Protein AF-A0A352NVQ3-F1 (afdb_monomer_lite)

pLDDT: mean 90.04, std 13.64, range [35.5, 98.25]

Structure (mmCIF, N/CA/C/O backbone):
data_AF-A0A352NVQ3-F1
#
_entry.id   AF-A0A352NVQ3-F1
#
loop_
_atom_site.group_PDB
_atom_site.id
_atom_site.type_symbol
_atom_site.label_atom_id
_atom_site.label_alt_id
_atom_site.label_comp_id
_atom_site.label_asym_id
_atom_site.label_entity_id
_atom_site.label_seq_id
_atom_site.pdbx_PDB_ins_code
_atom_site.Cartn_x
_atom_site.Cartn_y
_atom_site.Cartn_z
_atom_site.occupancy
_atom_site.B_iso_or_equiv
_atom_site.auth_seq_id
_atom_site.auth_comp_id
_atom_site.auth_asym_id
_atom_site.auth_atom_id
_atom_site.pdbx_PDB_model_num
ATOM 1 N N . MET A 1 1 ? -27.751 13.919 9.646 1.00 35.50 1 MET A N 1
ATOM 2 C CA . MET A 1 1 ? -27.331 13.132 8.463 1.00 35.50 1 MET A CA 1
ATOM 3 C C . MET A 1 1 ? -25.849 12.804 8.591 1.00 35.50 1 MET A C 1
ATOM 5 O O . MET A 1 1 ? -25.028 13.702 8.491 1.00 35.50 1 MET A O 1
ATOM 9 N N . ASN A 1 2 ? -25.503 11.547 8.889 1.00 37.06 2 ASN A N 1
ATOM 10 C CA . ASN A 1 2 ? -24.115 11.106 9.060 1.00 37.06 2 ASN A CA 1
ATOM 11 C C . ASN A 1 2 ? -23.581 10.545 7.736 1.00 37.06 2 ASN A C 1
ATOM 13 O O . ASN A 1 2 ? -23.735 9.357 7.465 1.00 37.06 2 ASN A O 1
ATOM 17 N N . TYR A 1 3 ? -22.931 11.378 6.922 1.00 41.31 3 TYR A N 1
ATOM 18 C CA . TYR A 1 3 ? -22.203 10.930 5.730 1.00 41.31 3 TYR A CA 1
ATOM 19 C C . TYR A 1 3 ? -20.880 10.254 6.125 1.00 41.31 3 TYR A C 1
ATOM 21 O O . TYR A 1 3 ? -19.788 10.739 5.843 1.00 41.31 3 TYR A O 1
ATOM 29 N N . ARG A 1 4 ? -20.957 9.091 6.780 1.00 47.78 4 ARG A N 1
ATOM 30 C CA . ARG A 1 4 ? -19.849 8.132 6.758 1.00 47.78 4 ARG A CA 1
ATOM 31 C C . ARG A 1 4 ? -19.960 7.370 5.450 1.00 47.78 4 ARG A C 1
ATOM 33 O O . ARG A 1 4 ? -20.517 6.278 5.413 1.00 47.78 4 ARG A O 1
ATOM 40 N N . ASN A 1 5 ? -19.435 7.960 4.379 1.00 48.41 5 ASN A N 1
ATOM 41 C CA . ASN A 1 5 ? -19.139 7.215 3.166 1.00 48.41 5 ASN A CA 1
ATOM 42 C C . ASN A 1 5 ? -18.076 6.183 3.561 1.00 48.41 5 ASN A C 1
ATOM 44 O O . ASN A 1 5 ? -16.886 6.483 3.663 1.00 48.41 5 ASN A O 1
ATOM 48 N N . LYS A 1 6 ? -18.535 4.999 3.968 1.00 53.22 6 LYS A N 1
ATOM 49 C CA . LYS A 1 6 ? -17.699 3.894 4.412 1.00 53.22 6 LYS A CA 1
ATOM 50 C C . LYS A 1 6 ? -16.935 3.464 3.168 1.00 53.22 6 LYS A C 1
ATOM 52 O O . LYS A 1 6 ? -17.462 2.672 2.392 1.00 53.22 6 LYS A O 1
ATOM 57 N N . LEU A 1 7 ? -15.737 4.025 2.963 1.00 59.56 7 LEU A N 1
ATOM 58 C CA . LEU A 1 7 ? -14.720 3.515 2.041 1.00 59.56 7 LEU A CA 1
ATOM 59 C C . LEU A 1 7 ? -14.436 2.078 2.480 1.00 59.56 7 LEU A C 1
ATOM 61 O O . LEU A 1 7 ? -13.569 1.804 3.309 1.00 59.56 7 LEU A O 1
ATOM 65 N N . SER A 1 8 ? -15.308 1.175 2.050 1.00 77.38 8 SER A N 1
ATOM 66 C CA . SER A 1 8 ? -15.310 -0.206 2.479 1.00 77.38 8 SER A CA 1
ATOM 67 C C . SER A 1 8 ? -14.232 -0.873 1.664 1.00 77.38 8 SER A C 1
ATOM 69 O O . SER A 1 8 ? -14.319 -0.942 0.441 1.00 77.38 8 SER A O 1
ATOM 71 N N . TYR A 1 9 ? -13.189 -1.309 2.354 1.00 89.50 9 TYR A N 1
ATOM 72 C CA . TYR A 1 9 ? -12.107 -2.041 1.733 1.00 89.50 9 TYR A CA 1
ATOM 73 C C . TYR A 1 9 ? -12.663 -3.290 1.027 1.00 89.50 9 TYR A C 1
ATOM 75 O O . TYR A 1 9 ? -13.220 -4.182 1.673 1.00 89.50 9 TYR A O 1
ATOM 83 N N . SER A 1 10 ? -12.529 -3.345 -0.296 1.00 94.25 10 SER A N 1
ATOM 84 C CA . SER A 1 10 ? -12.948 -4.466 -1.130 1.00 94.25 10 SER A CA 1
ATOM 85 C C . SER A 1 10 ? -11.802 -5.461 -1.264 1.00 94.25 10 SER A C 1
ATOM 87 O O . SER A 1 10 ? -10.885 -5.294 -2.072 1.00 94.25 10 SER A O 1
ATOM 89 N N . ARG A 1 11 ? -11.882 -6.544 -0.484 1.00 92.62 11 ARG A N 1
ATOM 90 C CA . ARG A 1 11 ? -10.958 -7.686 -0.596 1.00 92.62 11 ARG A CA 1
ATOM 91 C C . ARG A 1 11 ? -10.984 -8.293 -2.000 1.00 92.62 11 ARG A C 1
ATOM 93 O O . ARG A 1 11 ? -9.952 -8.726 -2.494 1.00 92.62 11 ARG A O 1
ATOM 100 N N . ILE A 1 12 ? -12.149 -8.271 -2.651 1.00 96.19 12 ILE A N 1
ATOM 101 C CA . ILE A 1 12 ? -12.332 -8.765 -4.019 1.00 96.19 12 ILE A CA 1
ATOM 102 C C . ILE A 1 12 ? -11.507 -7.928 -5.001 1.00 96.19 12 ILE A C 1
ATOM 104 O O . ILE A 1 12 ? -10.780 -8.495 -5.808 1.00 96.19 12 ILE A O 1
ATOM 108 N N . ASN A 1 13 ? -11.543 -6.596 -4.896 1.00 97.19 13 ASN A N 1
ATOM 109 C CA . ASN A 1 13 ? -10.759 -5.732 -5.784 1.00 97.19 13 ASN A CA 1
ATOM 110 C C . ASN A 1 13 ? -9.253 -5.911 -5.567 1.00 97.19 13 ASN A C 1
ATOM 112 O O . ASN A 1 13 ? -8.503 -5.921 -6.538 1.00 97.19 13 ASN A O 1
ATOM 116 N N . ALA A 1 14 ? -8.814 -6.109 -4.320 1.00 97.00 14 ALA A N 1
ATOM 117 C CA . ALA A 1 14 ? -7.416 -6.410 -4.023 1.00 97.00 14 ALA A CA 1
ATOM 118 C C . ALA A 1 14 ? -6.965 -7.738 -4.661 1.00 97.00 14 ALA A C 1
ATOM 120 O O . ALA A 1 14 ? -5.904 -7.795 -5.278 1.00 97.00 14 ALA A O 1
ATOM 121 N N . VAL A 1 15 ? -7.788 -8.788 -4.568 1.00 97.62 15 VAL A N 1
ATOM 122 C CA . VAL A 1 15 ? -7.516 -10.089 -5.205 1.00 97.62 15 VAL A CA 1
ATOM 123 C C . VAL A 1 15 ? -7.539 -9.982 -6.728 1.00 97.62 15 VAL A C 1
ATOM 125 O O . VAL A 1 15 ? -6.675 -10.548 -7.389 1.00 97.62 15 VAL A O 1
ATOM 128 N N . ASN A 1 16 ? -8.497 -9.252 -7.298 1.00 98.12 16 ASN A N 1
ATOM 129 C CA . ASN A 1 16 ? -8.572 -9.047 -8.743 1.00 98.12 16 ASN A CA 1
ATOM 130 C C . ASN A 1 16 ? -7.342 -8.297 -9.255 1.00 98.12 16 ASN A C 1
ATOM 132 O O . ASN A 1 16 ? -6.753 -8.719 -10.241 1.00 98.12 16 ASN A O 1
ATOM 136 N N . TYR A 1 17 ? -6.900 -7.258 -8.543 1.00 98.19 17 TYR A N 1
ATOM 137 C CA . TYR A 1 17 ? -5.651 -6.571 -8.859 1.00 98.19 17 TYR A CA 1
ATOM 138 C C . TYR A 1 17 ? -4.462 -7.535 -8.840 1.00 98.19 17 TYR A C 1
ATOM 140 O O . TYR A 1 17 ? -3.670 -7.553 -9.780 1.00 98.19 17 TYR A O 1
ATOM 148 N N . ALA A 1 18 ? -4.371 -8.373 -7.801 1.00 97.88 18 ALA A N 1
ATOM 149 C CA . ALA A 1 18 ? -3.310 -9.362 -7.696 1.00 97.88 18 ALA A CA 1
ATOM 150 C C . ALA A 1 18 ? -3.327 -10.340 -8.881 1.00 97.88 18 ALA A C 1
ATOM 152 O O . ALA A 1 18 ? -2.293 -10.571 -9.495 1.00 97.88 18 ALA A O 1
ATOM 153 N N . ARG A 1 19 ? -4.499 -10.868 -9.256 1.00 97.75 19 ARG A N 1
ATOM 154 C CA . ARG A 1 19 ? -4.647 -11.765 -10.416 1.00 97.75 19 ARG A CA 1
ATOM 155 C C . ARG A 1 19 ? -4.225 -11.105 -11.725 1.00 97.75 19 ARG A C 1
ATOM 157 O O . ARG A 1 19 ? -3.580 -11.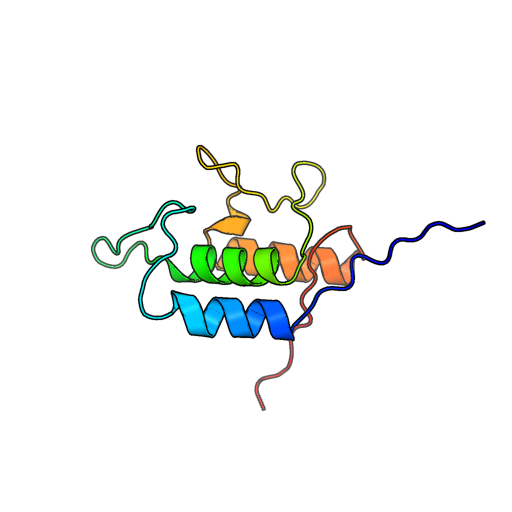758 -12.535 1.00 97.75 19 ARG A O 1
ATOM 164 N N . THR A 1 20 ? -4.570 -9.835 -11.918 1.00 97.75 20 THR A N 1
ATOM 165 C CA . THR A 1 20 ? -4.230 -9.095 -13.138 1.00 97.75 20 THR A CA 1
ATOM 166 C C . THR A 1 20 ? -2.730 -8.833 -13.254 1.00 97.75 20 THR A C 1
ATOM 168 O O . THR A 1 20 ? -2.164 -9.013 -14.327 1.00 97.75 20 THR A O 1
ATOM 171 N N . TYR A 1 21 ? -2.077 -8.414 -12.166 1.00 97.12 21 TYR A N 1
ATOM 172 C CA . TYR A 1 21 ? -0.713 -7.874 -12.222 1.00 97.12 21 TYR A CA 1
ATOM 173 C C . TYR A 1 21 ? 0.366 -8.790 -11.620 1.00 97.12 21 TYR A C 1
ATOM 175 O O . TYR A 1 21 ? 1.537 -8.420 -11.619 1.00 97.12 21 TYR A O 1
ATOM 183 N N . ALA A 1 22 ? 0.022 -9.993 -11.144 1.00 92.75 22 ALA A N 1
ATOM 184 C CA . ALA A 1 22 ? 1.005 -10.937 -10.595 1.00 92.75 22 ALA A CA 1
ATOM 185 C C . ALA A 1 22 ? 2.077 -11.359 -11.615 1.00 92.75 22 ALA A C 1
ATOM 187 O O . ALA A 1 22 ? 3.229 -11.553 -11.237 1.00 92.75 22 ALA A O 1
ATOM 188 N N . GLY A 1 23 ? 1.703 -11.509 -12.891 1.00 91.38 23 GLY A N 1
ATOM 189 C CA . GLY A 1 23 ? 2.624 -11.904 -13.966 1.00 91.38 23 GLY A CA 1
ATOM 190 C C . GLY A 1 23 ? 3.165 -10.742 -14.802 1.00 91.38 23 GLY A C 1
ATOM 191 O O . GLY A 1 23 ? 4.058 -10.931 -15.622 1.00 91.38 23 GLY A O 1
ATOM 192 N N . SER A 1 24 ? 2.613 -9.541 -14.650 1.00 93.19 24 SER A N 1
ATOM 193 C CA . SER A 1 24 ? 2.984 -8.367 -15.443 1.00 93.19 24 SER A CA 1
ATOM 194 C C . SER A 1 24 ? 2.831 -7.122 -14.575 1.00 93.19 24 SER A C 1
ATOM 196 O O . SER A 1 24 ? 1.698 -6.768 -14.256 1.00 93.19 24 SER A O 1
ATOM 198 N N . PRO A 1 25 ? 3.929 -6.467 -14.157 1.00 92.38 25 PRO A N 1
ATOM 199 C CA . PRO A 1 25 ? 3.863 -5.316 -13.263 1.00 92.38 25 PRO A CA 1
ATOM 200 C C . PRO A 1 25 ? 3.023 -4.168 -13.834 1.00 92.38 25 PRO A C 1
ATOM 202 O O . PRO A 1 25 ? 3.097 -3.855 -15.023 1.00 92.38 25 PRO A O 1
ATOM 205 N N . ASN A 1 26 ? 2.246 -3.502 -12.977 1.00 95.94 26 ASN A N 1
ATOM 206 C CA . ASN A 1 26 ? 1.484 -2.324 -13.381 1.00 95.94 26 ASN A CA 1
ATOM 207 C C . ASN A 1 26 ? 2.423 -1.134 -13.636 1.00 95.94 26 ASN A C 1
ATOM 209 O O . ASN A 1 26 ? 3.068 -0.640 -12.712 1.00 95.94 26 ASN A O 1
ATOM 213 N N . THR A 1 27 ? 2.433 -0.622 -14.867 1.00 95.44 27 THR A N 1
ATOM 214 C CA . THR A 1 27 ? 3.277 0.505 -15.299 1.00 95.44 27 THR A CA 1
ATOM 215 C C . THR A 1 27 ? 2.921 1.843 -14.647 1.00 95.44 27 THR A C 1
ATOM 217 O O . THR A 1 27 ? 3.727 2.769 -14.685 1.00 95.44 27 THR A O 1
ATOM 220 N N . ALA A 1 28 ? 1.755 1.957 -14.001 1.00 95.25 28 ALA A N 1
ATOM 221 C CA . ALA A 1 28 ? 1.396 3.126 -13.194 1.00 95.25 28 ALA A CA 1
ATOM 222 C C . ALA A 1 28 ? 2.239 3.259 -11.911 1.00 95.25 28 ALA A C 1
ATOM 224 O O . ALA A 1 28 ? 2.223 4.309 -11.265 1.00 95.25 28 ALA A O 1
ATOM 225 N N . TYR A 1 29 ? 2.958 2.202 -11.529 1.00 96.12 29 TYR A N 1
ATOM 226 C CA . TYR A 1 29 ? 3.820 2.167 -10.359 1.00 96.12 29 TYR A CA 1
ATOM 227 C C . TYR A 1 29 ? 5.262 1.895 -10.770 1.00 96.12 29 TYR A C 1
ATOM 229 O O . TYR A 1 29 ? 5.552 1.191 -11.736 1.00 96.12 29 TYR A O 1
ATOM 237 N N . ARG A 1 30 ? 6.192 2.434 -9.986 1.00 94.06 30 ARG A N 1
ATOM 238 C CA . ARG A 1 30 ? 7.609 2.116 -10.124 1.00 94.06 30 ARG A CA 1
ATOM 239 C C . ARG A 1 30 ? 7.810 0.634 -9.825 1.00 94.06 30 ARG A C 1
ATOM 241 O O . ARG A 1 30 ? 7.412 0.171 -8.759 1.00 94.06 30 ARG A O 1
ATOM 248 N N . TYR A 1 31 ? 8.464 -0.060 -10.747 1.00 93.06 31 TYR A N 1
ATOM 249 C CA . TYR A 1 31 ? 8.910 -1.431 -10.552 1.00 93.06 31 TYR A CA 1
ATOM 250 C C . TYR A 1 31 ? 10.255 -1.457 -9.817 1.00 93.06 31 TYR A C 1
ATOM 252 O O . TYR A 1 31 ? 11.177 -0.715 -10.176 1.00 93.06 31 TYR A O 1
ATOM 260 N N . PHE A 1 32 ? 10.367 -2.308 -8.797 1.00 90.00 32 PHE A N 1
ATOM 261 C CA . PHE A 1 32 ? 11.611 -2.541 -8.064 1.00 90.00 32 PHE A CA 1
ATOM 262 C C . PHE A 1 32 ? 12.258 -3.862 -8.514 1.00 90.00 32 PHE A C 1
ATOM 264 O O . PHE A 1 32 ? 11.870 -4.926 -8.022 1.00 90.00 32 PHE A O 1
ATOM 271 N N . PRO A 1 33 ? 13.237 -3.826 -9.440 1.00 87.19 33 PRO A N 1
ATOM 272 C CA . PRO A 1 33 ? 13.917 -5.037 -9.880 1.00 87.19 33 PRO A CA 1
ATOM 273 C C . PRO A 1 33 ? 14.726 -5.655 -8.735 1.00 87.19 33 PRO A C 1
ATOM 275 O O . PRO A 1 33 ? 15.201 -4.957 -7.836 1.00 87.19 33 PRO A O 1
ATOM 278 N N . VAL A 1 34 ? 14.894 -6.974 -8.788 1.00 86.56 34 VAL A N 1
ATOM 279 C CA . VAL A 1 34 ? 15.822 -7.695 -7.911 1.00 86.56 34 VAL A CA 1
ATOM 280 C C . VAL A 1 34 ? 17.257 -7.319 -8.299 1.00 86.56 34 VAL A C 1
ATOM 282 O O . VAL A 1 34 ? 17.597 -7.311 -9.481 1.00 86.56 34 VAL A O 1
ATOM 285 N N . GLN A 1 35 ? 18.088 -6.984 -7.313 1.00 83.38 35 GLN A N 1
ATOM 286 C CA . GLN A 1 35 ? 19.509 -6.668 -7.465 1.00 83.38 35 GLN A CA 1
ATOM 287 C C . GLN A 1 35 ? 20.323 -7.496 -6.460 1.00 83.38 35 GLN A C 1
ATOM 289 O O . GLN A 1 35 ? 20.414 -7.151 -5.280 1.00 83.38 35 GLN A O 1
ATOM 294 N N . GLY A 1 36 ? 20.910 -8.600 -6.933 1.00 84.25 36 GLY A N 1
ATOM 295 C CA . GLY A 1 36 ? 21.538 -9.599 -6.061 1.00 84.25 36 GLY A CA 1
ATOM 296 C C . GLY A 1 36 ? 20.507 -10.218 -5.115 1.00 84.25 36 GLY A C 1
ATOM 297 O O . GLY A 1 36 ? 19.415 -10.574 -5.550 1.00 84.25 36 GLY A O 1
ATOM 298 N N . ASP A 1 37 ? 20.826 -10.264 -3.822 1.00 76.19 37 ASP A N 1
ATOM 299 C CA . ASP A 1 37 ? 19.912 -10.738 -2.768 1.00 76.19 37 ASP A CA 1
ATOM 300 C C . ASP A 1 37 ? 18.957 -9.643 -2.255 1.00 76.19 37 ASP A C 1
ATOM 302 O O . ASP A 1 37 ? 18.155 -9.868 -1.349 1.00 76.19 37 ASP A O 1
ATOM 306 N N . ASN A 1 38 ? 19.059 -8.430 -2.807 1.00 63.56 38 ASN A N 1
ATOM 307 C CA . ASN A 1 38 ? 18.287 -7.269 -2.388 1.00 63.56 38 ASN A CA 1
ATOM 308 C C . ASN A 1 38 ? 17.219 -6.895 -3.421 1.00 63.56 38 ASN A C 1
ATOM 310 O O . ASN A 1 38 ? 17.335 -7.154 -4.618 1.00 63.56 38 ASN A O 1
ATOM 314 N N . GLY A 1 39 ? 16.180 -6.206 -2.956 1.00 68.69 39 GLY A N 1
ATOM 315 C CA . GLY A 1 39 ? 15.091 -5.730 -3.806 1.00 68.69 39 GLY A CA 1
ATOM 316 C C . GLY A 1 39 ? 13.950 -6.736 -3.934 1.00 68.69 39 GLY A C 1
ATOM 317 O O . GLY A 1 39 ? 13.661 -7.491 -3.008 1.00 68.69 39 GLY A O 1
ATOM 318 N N . GLY A 1 40 ? 13.260 -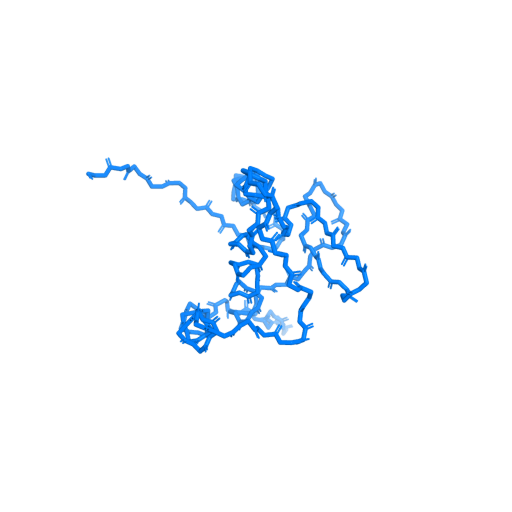6.689 -5.071 1.00 80.50 40 GLY A N 1
ATOM 319 C CA . GLY A 1 40 ? 12.009 -7.407 -5.286 1.00 80.50 40 GLY A CA 1
ATOM 320 C C . GLY A 1 40 ? 10.786 -6.520 -5.058 1.00 80.50 40 GLY A C 1
ATOM 321 O O . GLY A 1 40 ? 10.677 -5.771 -4.089 1.00 80.50 40 GLY A O 1
ATOM 322 N N . ASP A 1 41 ? 9.834 -6.622 -5.980 1.00 91.69 41 ASP A N 1
ATOM 323 C CA . ASP A 1 41 ? 8.653 -5.759 -6.024 1.00 91.69 41 ASP A CA 1
ATOM 324 C C . ASP A 1 41 ? 7.542 -6.204 -5.060 1.00 91.69 41 ASP A C 1
ATOM 326 O O . ASP A 1 41 ? 6.477 -5.601 -5.016 1.00 91.69 41 ASP A O 1
ATOM 330 N N . CYS A 1 42 ? 7.760 -7.258 -4.268 1.00 93.44 42 CYS A N 1
ATOM 331 C CA . CYS A 1 42 ? 6.695 -7.942 -3.536 1.00 93.44 42 CYS A CA 1
ATOM 332 C C . CYS A 1 42 ? 5.913 -7.013 -2.594 1.00 93.44 42 CYS A C 1
ATOM 334 O O . CYS A 1 42 ? 4.686 -6.994 -2.632 1.00 93.44 42 CYS A O 1
ATOM 336 N N . THR A 1 43 ? 6.586 -6.190 -1.784 1.00 95.75 43 THR A N 1
ATOM 337 C CA . THR A 1 43 ? 5.882 -5.294 -0.848 1.00 95.75 43 THR A CA 1
ATOM 338 C C . THR A 1 43 ? 5.201 -4.142 -1.583 1.00 95.75 43 THR A C 1
ATOM 340 O O . THR A 1 43 ? 4.070 -3.791 -1.248 1.00 95.75 43 THR A O 1
ATOM 343 N N . ASN A 1 44 ? 5.848 -3.593 -2.616 1.00 96.62 44 ASN A N 1
ATOM 344 C CA . ASN A 1 44 ? 5.248 -2.583 -3.486 1.00 96.62 44 ASN A CA 1
ATOM 345 C C . ASN A 1 44 ? 3.974 -3.124 -4.151 1.00 96.62 44 ASN A C 1
ATOM 347 O O . ASN A 1 44 ? 2.927 -2.485 -4.089 1.00 96.62 44 ASN A O 1
ATOM 351 N N . PHE A 1 45 ? 4.029 -4.335 -4.698 1.00 97.38 45 PHE A N 1
ATOM 352 C CA . PHE A 1 45 ? 2.901 -5.036 -5.296 1.00 97.38 45 PHE A CA 1
ATOM 353 C C . PHE A 1 45 ? 1.767 -5.286 -4.293 1.00 97.38 45 PHE A C 1
ATOM 355 O O . PHE A 1 45 ? 0.606 -4.996 -4.589 1.00 97.38 45 PHE A O 1
ATOM 362 N N . ILE A 1 46 ? 2.076 -5.742 -3.074 1.00 97.50 46 ILE A N 1
ATOM 363 C CA . ILE A 1 46 ? 1.067 -5.883 -2.014 1.00 97.50 46 ILE A CA 1
ATOM 364 C C . ILE A 1 46 ? 0.444 -4.524 -1.678 1.00 97.50 46 ILE A C 1
ATOM 366 O O . ILE A 1 46 ? -0.778 -4.430 -1.558 1.00 97.50 46 ILE A O 1
ATOM 370 N N . SER A 1 47 ? 1.234 -3.452 -1.598 1.00 97.75 47 SER A N 1
ATOM 371 C CA . SER A 1 47 ? 0.703 -2.105 -1.376 1.00 97.75 47 SER A CA 1
ATOM 372 C C . SER A 1 47 ? -0.222 -1.646 -2.511 1.00 97.75 47 SER A C 1
ATOM 374 O O . SER A 1 47 ? -1.285 -1.079 -2.248 1.00 97.75 47 SER A O 1
ATOM 376 N N . GLN A 1 48 ? 0.101 -1.964 -3.765 1.00 98.12 48 GLN A N 1
ATOM 377 C CA . GLN A 1 48 ? -0.792 -1.722 -4.900 1.00 98.12 48 GLN A CA 1
ATOM 378 C C . GLN A 1 48 ? -2.110 -2.504 -4.765 1.00 98.12 48 GLN A C 1
ATOM 380 O O . GLN A 1 48 ? -3.182 -1.922 -4.936 1.00 98.12 48 GLN A O 1
ATOM 385 N N . CYS A 1 49 ? -2.064 -3.779 -4.361 1.00 98.12 49 CYS A N 1
ATOM 386 C CA . CYS A 1 49 ? -3.263 -4.583 -4.099 1.00 98.12 49 CYS A CA 1
ATOM 387 C C . CYS A 1 49 ? -4.130 -3.962 -2.990 1.00 98.12 49 CYS A C 1
ATOM 389 O O . CYS A 1 49 ? -5.348 -3.832 -3.131 1.00 98.12 49 CYS A O 1
ATOM 391 N N . LEU A 1 50 ? -3.511 -3.526 -1.885 1.00 97.44 50 LEU A N 1
ATOM 392 C CA . LEU A 1 50 ? -4.204 -2.835 -0.796 1.00 97.44 50 LEU A CA 1
ATOM 393 C C . LEU A 1 50 ? -4.850 -1.534 -1.288 1.00 97.44 50 LEU A C 1
ATOM 395 O O . LEU A 1 50 ? -5.995 -1.241 -0.931 1.00 97.44 50 LEU A O 1
ATOM 399 N N . ARG A 1 51 ? -4.147 -0.764 -2.124 1.00 97.25 51 ARG A N 1
ATOM 400 C CA . ARG A 1 51 ? -4.654 0.484 -2.702 1.00 97.25 51 ARG A CA 1
ATOM 401 C C . ARG A 1 51 ? -5.834 0.237 -3.640 1.00 97.25 51 ARG A C 1
ATOM 403 O O . ARG A 1 51 ? -6.847 0.917 -3.501 1.00 97.25 51 ARG A O 1
ATOM 410 N N . ALA A 1 52 ? -5.739 -0.753 -4.524 1.00 97.31 52 ALA A N 1
ATOM 411 C CA . ALA A 1 52 ? -6.813 -1.163 -5.430 1.00 97.31 52 ALA A CA 1
ATOM 412 C C . ALA A 1 52 ? -8.046 -1.696 -4.681 1.00 97.31 52 ALA A C 1
ATOM 414 O O . ALA A 1 52 ? -9.181 -1.489 -5.106 1.00 97.31 52 ALA A O 1
ATOM 415 N N . GLY A 1 53 ? -7.837 -2.298 -3.508 1.00 96.44 53 GLY A N 1
ATOM 416 C CA . GLY A 1 53 ? -8.903 -2.642 -2.569 1.00 96.44 53 GLY A CA 1
ATOM 417 C C . GLY A 1 53 ? -9.619 -1.437 -1.945 1.00 96.44 53 GLY A C 1
ATOM 418 O O . GLY A 1 53 ? -10.555 -1.626 -1.178 1.00 96.44 53 GLY A O 1
ATOM 419 N N . GLY A 1 54 ? -9.213 -0.200 -2.240 1.00 95.19 54 GLY A N 1
ATOM 420 C CA . GLY A 1 54 ? -9.827 1.017 -1.703 1.00 95.19 54 GLY A CA 1
ATOM 421 C C . GLY A 1 54 ? -9.184 1.522 -0.411 1.00 95.19 54 GLY A C 1
ATOM 422 O O . GLY A 1 54 ? -9.758 2.370 0.270 1.00 95.19 54 GLY A O 1
ATOM 423 N N . SER A 1 55 ? -7.994 1.028 -0.054 1.00 94.75 55 SER A N 1
ATOM 424 C CA . SER A 1 55 ? -7.277 1.533 1.117 1.00 94.75 55 SER A CA 1
ATOM 425 C C . SER A 1 55 ? -6.846 2.990 0.927 1.00 94.75 55 SER A C 1
ATOM 427 O O . SER A 1 55 ? -6.192 3.321 -0.076 1.00 94.75 55 SER A O 1
ATOM 429 N N . PRO A 1 56 ? -7.153 3.886 1.879 1.00 95.06 56 PRO A N 1
ATOM 430 C CA . PRO A 1 56 ? -6.691 5.257 1.793 1.00 95.06 56 PRO A CA 1
ATOM 431 C C . PRO A 1 56 ? -5.194 5.337 2.104 1.00 95.06 56 PRO A C 1
ATOM 433 O O . PRO A 1 56 ? -4.705 4.698 3.036 1.00 95.06 56 PRO A O 1
ATOM 436 N N . MET A 1 57 ? -4.476 6.146 1.327 1.00 96.69 57 MET A N 1
ATOM 437 C CA . MET A 1 57 ? -3.095 6.500 1.638 1.00 96.69 57 MET A CA 1
ATOM 438 C C . MET A 1 57 ? -3.054 7.441 2.845 1.00 96.69 57 MET A C 1
ATOM 440 O O . MET A 1 57 ? -3.928 8.292 3.015 1.00 96.69 57 MET A O 1
ATOM 444 N N . VAL A 1 58 ? -2.029 7.279 3.676 1.00 97.31 58 VAL A N 1
ATOM 445 C CA . VAL A 1 58 ? -1.811 8.026 4.916 1.00 97.31 58 VAL A CA 1
ATOM 446 C C . VAL A 1 58 ? -0.471 8.743 4.812 1.00 97.31 58 VAL A C 1
ATOM 448 O O . VAL A 1 58 ? 0.579 8.116 4.935 1.00 97.31 58 VAL A O 1
ATOM 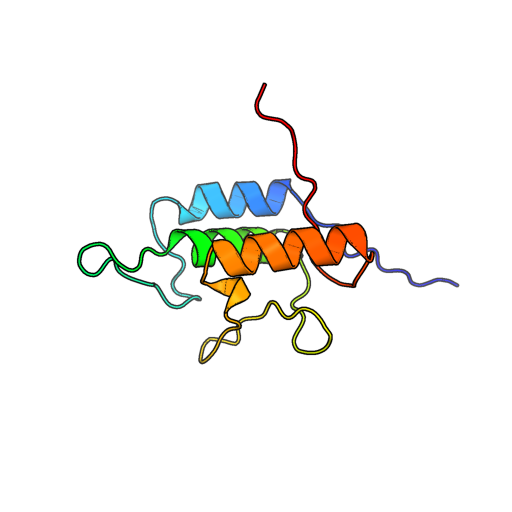451 N N . PHE A 1 59 ? -0.508 10.051 4.567 1.00 97.06 59 PHE A N 1
ATOM 452 C CA . PHE A 1 59 ? 0.684 10.865 4.295 1.00 97.06 59 PHE A CA 1
ATOM 453 C C . PHE A 1 59 ? 1.373 11.393 5.560 1.00 97.06 59 PHE A C 1
ATOM 455 O O . PHE A 1 59 ? 2.575 11.656 5.551 1.00 97.06 59 PHE A O 1
ATOM 462 N N . SER A 1 60 ? 0.631 11.522 6.659 1.00 95.25 60 SER A N 1
ATOM 463 C CA . SER A 1 60 ? 1.095 12.116 7.912 1.00 95.25 60 SER A CA 1
ATOM 464 C C . SER A 1 60 ? 0.546 11.366 9.128 1.00 95.25 60 SER A C 1
ATOM 466 O O . SER A 1 60 ? -0.323 10.504 9.006 1.00 95.25 60 SER A O 1
ATOM 468 N N . GLY A 1 61 ? 1.074 11.694 10.308 1.00 93.38 61 GLY A N 1
ATOM 469 C CA . GLY A 1 61 ? 0.736 11.032 11.566 1.00 93.38 61 GLY A CA 1
ATOM 470 C C . GLY A 1 61 ? 1.779 10.004 12.005 1.00 93.38 61 GLY A C 1
ATOM 471 O O . GLY A 1 61 ? 2.895 9.954 11.473 1.00 93.38 61 GLY A O 1
ATOM 472 N N . LYS A 1 62 ? 1.402 9.216 13.019 1.00 93.31 62 LYS A N 1
ATOM 473 C CA . LYS A 1 62 ? 2.268 8.234 13.692 1.00 93.31 62 LYS A CA 1
ATOM 474 C C . LYS A 1 62 ? 2.742 7.132 12.751 1.00 93.31 62 LYS A C 1
ATOM 476 O O . LYS A 1 62 ? 3.901 6.737 12.780 1.00 93.31 62 LYS A O 1
ATOM 481 N N . THR A 1 63 ? 1.842 6.660 11.902 1.00 95.94 63 THR A N 1
ATOM 482 C CA . THR A 1 63 ? 2.113 5.673 10.865 1.00 95.94 63 THR A CA 1
ATOM 483 C C . THR A 1 63 ? 1.851 6.323 9.512 1.00 95.94 63 THR A C 1
ATOM 485 O O . THR A 1 63 ? 0.935 7.127 9.353 1.00 95.94 63 THR A O 1
ATOM 488 N N . ARG A 1 64 ? 2.685 6.015 8.522 1.00 97.06 64 ARG A N 1
ATOM 489 C CA . ARG A 1 64 ? 2.572 6.560 7.162 1.00 97.06 64 ARG A CA 1
ATOM 490 C C . ARG A 1 64 ? 2.545 5.396 6.195 1.00 97.06 64 ARG A C 1
ATOM 492 O O . ARG A 1 64 ? 3.241 4.419 6.447 1.00 97.06 64 ARG A O 1
ATOM 499 N N . TRP A 1 65 ? 1.754 5.487 5.137 1.00 98.25 65 TRP A N 1
ATOM 500 C CA . TRP A 1 65 ? 1.679 4.511 4.047 1.00 98.25 65 TRP A CA 1
ATOM 501 C C . TRP A 1 65 ? 1.139 5.215 2.804 1.00 98.25 65 TRP A C 1
ATOM 503 O O . TRP A 1 65 ? -0.052 5.526 2.736 1.00 98.25 65 TRP A O 1
ATOM 513 N N . TRP A 1 66 ? 2.014 5.561 1.862 1.00 98.06 66 TRP A N 1
ATOM 514 C CA . TRP A 1 66 ? 1.654 6.378 0.703 1.00 98.06 66 TRP A CA 1
ATOM 515 C C . TRP A 1 66 ? 2.628 6.207 -0.468 1.00 98.06 66 TRP A C 1
ATOM 517 O O . TRP A 1 66 ? 3.775 5.797 -0.284 1.00 98.06 66 TRP A O 1
ATOM 527 N N . TYR A 1 67 ? 2.157 6.576 -1.659 1.00 98.00 67 TYR A N 1
ATOM 528 C CA . TYR A 1 67 ? 2.889 6.565 -2.924 1.00 98.00 67 TYR A CA 1
ATOM 529 C C . TYR A 1 67 ? 2.430 7.735 -3.808 1.00 98.00 67 TYR A C 1
ATOM 531 O O . TYR A 1 67 ? 1.229 7.986 -3.915 1.00 98.00 67 TYR A O 1
ATOM 539 N N . THR A 1 68 ? 3.361 8.446 -4.449 1.00 96.25 68 THR A N 1
ATOM 540 C CA . THR A 1 68 ? 3.073 9.612 -5.315 1.00 96.25 68 THR A CA 1
ATOM 541 C C . THR A 1 68 ? 3.615 9.481 -6.741 1.00 96.25 68 THR A C 1
ATOM 543 O O . THR A 1 68 ? 3.677 10.470 -7.465 1.00 96.25 68 THR A O 1
ATOM 546 N N . GLY A 1 69 ? 4.067 8.298 -7.164 1.00 93.12 69 GLY A N 1
ATOM 547 C CA . GLY A 1 69 ? 4.754 8.115 -8.453 1.00 93.12 69 GLY A CA 1
ATOM 548 C C . GLY A 1 69 ? 6.243 8.456 -8.380 1.00 93.12 69 GLY A C 1
ATOM 549 O O . GLY A 1 69 ? 7.085 7.688 -8.837 1.00 93.12 69 GLY A O 1
ATOM 550 N N . GLN A 1 70 ? 6.568 9.579 -7.739 1.00 92.00 70 GLN A N 1
ATOM 551 C CA . GLN A 1 70 ? 7.941 10.067 -7.570 1.00 92.00 70 GLN A CA 1
ATOM 552 C C . GLN A 1 70 ? 8.580 9.593 -6.261 1.00 92.00 70 GLN A C 1
ATOM 554 O O . GLN A 1 70 ? 9.786 9.368 -6.202 1.00 92.00 70 GLN A O 1
ATOM 559 N N . SER A 1 71 ? 7.775 9.443 -5.208 1.00 95.88 71 SER A N 1
ATOM 560 C CA . SER A 1 71 ? 8.239 9.058 -3.878 1.00 95.88 71 SER A CA 1
ATOM 561 C C . SER A 1 71 ? 7.232 8.138 -3.188 1.00 95.88 71 SER A C 1
ATOM 563 O O . SER A 1 71 ? 6.100 7.960 -3.654 1.00 95.88 71 SER A O 1
ATOM 565 N N . TRP A 1 72 ? 7.655 7.520 -2.091 1.00 97.44 72 TRP A N 1
ATOM 566 C CA . TRP A 1 72 ? 6.858 6.578 -1.315 1.00 97.44 72 TRP A CA 1
ATOM 567 C C . TRP A 1 72 ? 7.345 6.507 0.131 1.00 97.44 72 TRP A C 1
ATOM 569 O O . TRP A 1 72 ? 8.501 6.802 0.438 1.00 97.44 72 TRP A O 1
ATOM 579 N N . SER A 1 73 ? 6.469 6.086 1.041 1.00 97.38 73 SER A N 1
ATOM 580 C CA . SER A 1 73 ? 6.870 5.793 2.418 1.00 97.38 73 SER A CA 1
ATOM 581 C C . SER A 1 73 ? 7.631 4.469 2.510 1.00 97.38 73 SER A C 1
ATOM 583 O O . SER A 1 73 ? 7.383 3.541 1.745 1.00 97.38 73 SER A O 1
ATOM 585 N N . VAL A 1 74 ? 8.498 4.318 3.516 1.00 96.19 74 VAL A N 1
ATOM 586 C CA . VAL A 1 74 ? 9.237 3.057 3.751 1.00 96.19 74 VAL A CA 1
ATOM 587 C C . VAL A 1 74 ? 8.282 1.860 3.879 1.00 96.19 74 VAL A C 1
ATOM 589 O O . VAL A 1 74 ? 8.484 0.819 3.266 1.00 96.19 74 VAL A O 1
ATOM 592 N N . SER A 1 75 ? 7.173 2.037 4.595 1.00 97.19 75 SER A N 1
ATOM 593 C CA . SER A 1 75 ? 6.095 1.047 4.739 1.00 97.19 75 SER A CA 1
ATOM 594 C C . SER A 1 75 ? 5.363 0.677 3.444 1.00 97.19 75 SER A C 1
ATOM 596 O O . SER A 1 75 ? 4.660 -0.325 3.436 1.00 97.19 75 SER A O 1
ATOM 598 N N . TRP A 1 76 ? 5.470 1.465 2.368 1.00 97.56 76 TRP A N 1
ATOM 599 C CA . TRP A 1 76 ? 4.866 1.121 1.079 1.00 97.56 76 TRP A CA 1
ATOM 600 C C . TRP A 1 76 ? 5.681 0.042 0.353 1.00 97.56 76 TRP A C 1
ATOM 602 O O . TRP A 1 76 ? 5.106 -0.821 -0.305 1.00 97.56 76 TRP A O 1
ATOM 612 N N . ALA A 1 77 ? 7.011 0.073 0.490 1.00 95.69 77 ALA A N 1
ATOM 613 C CA . ALA A 1 77 ? 7.927 -0.747 -0.305 1.00 95.69 77 ALA A CA 1
ATOM 614 C C . ALA A 1 77 ? 8.783 -1.737 0.510 1.00 95.69 77 ALA A C 1
ATOM 616 O O . ALA A 1 77 ? 9.445 -2.577 -0.089 1.00 95.69 77 ALA A O 1
ATOM 617 N N . VAL A 1 78 ? 8.775 -1.685 1.850 1.00 94.94 78 VAL A N 1
ATOM 618 C CA . VAL A 1 78 ? 9.601 -2.552 2.716 1.00 94.94 78 VAL A CA 1
ATOM 619 C C . VAL A 1 78 ? 8.734 -3.416 3.634 1.00 94.94 78 VAL A C 1
ATOM 621 O O . VAL A 1 78 ? 7.987 -2.893 4.465 1.00 94.94 78 VAL A O 1
ATOM 624 N N . ALA A 1 79 ? 8.871 -4.742 3.523 1.00 94.12 79 ALA A N 1
ATOM 625 C CA . ALA A 1 79 ? 8.016 -5.728 4.193 1.00 94.12 79 ALA A CA 1
A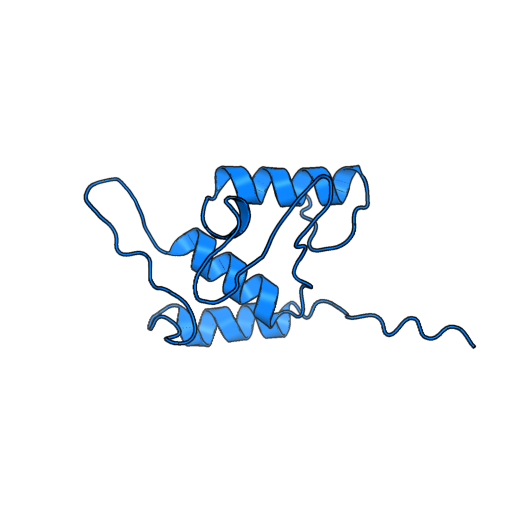TOM 626 C C . ALA A 1 79 ? 7.944 -5.549 5.719 1.00 94.12 79 ALA A C 1
ATOM 628 O O . ALA A 1 79 ? 6.855 -5.522 6.295 1.00 94.12 79 ALA A O 1
ATOM 629 N N . SER A 1 80 ? 9.094 -5.367 6.377 1.00 95.12 80 SER A N 1
ATOM 630 C CA . SER A 1 80 ? 9.169 -5.175 7.833 1.00 95.12 80 SER A CA 1
ATOM 631 C C . SER A 1 80 ? 8.43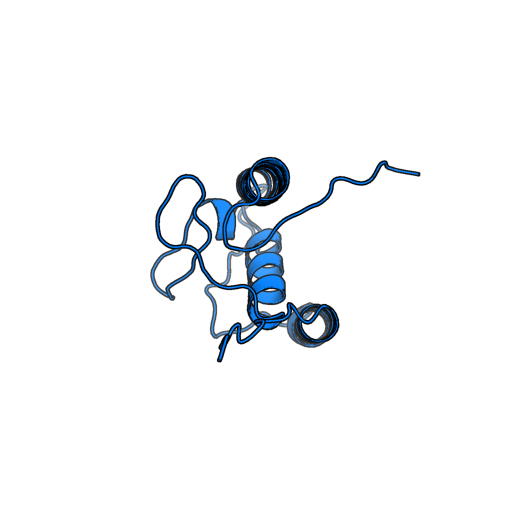6 -3.910 8.287 1.00 95.12 80 SER A C 1
ATOM 633 O O . SER A 1 80 ? 7.721 -3.916 9.290 1.00 95.12 80 SER A O 1
ATOM 635 N N . SER A 1 81 ? 8.556 -2.829 7.516 1.00 96.62 81 SER A N 1
ATOM 636 C CA . SER A 1 81 ? 7.883 -1.562 7.803 1.00 96.62 81 SER A CA 1
ATOM 637 C C . SER A 1 81 ? 6.381 -1.635 7.522 1.00 96.62 81 SER A C 1
ATOM 639 O O . SER A 1 81 ? 5.598 -1.058 8.276 1.00 96.62 81 SER A O 1
ATOM 641 N N . LEU A 1 82 ? 5.957 -2.371 6.486 1.00 97.25 82 LEU A N 1
ATOM 642 C CA . LEU A 1 82 ? 4.540 -2.636 6.226 1.00 97.25 82 LEU A CA 1
ATOM 643 C C . LEU A 1 82 ? 3.909 -3.465 7.356 1.00 97.25 82 LEU A C 1
ATOM 645 O O . LEU A 1 82 ? 2.820 -3.131 7.821 1.00 97.25 82 LEU A O 1
ATOM 649 N N . TYR A 1 83 ? 4.598 -4.502 7.845 1.00 96.44 83 TYR A N 1
ATOM 650 C CA . TYR A 1 83 ? 4.143 -5.305 8.987 1.00 96.44 83 TYR A CA 1
ATOM 651 C C . TYR A 1 83 ? 3.861 -4.429 10.215 1.00 96.44 83 TYR A C 1
ATOM 653 O O . TYR A 1 83 ? 2.757 -4.469 10.767 1.00 96.44 83 TYR A O 1
ATOM 661 N N . TRP A 1 84 ? 4.822 -3.589 10.614 1.00 96.75 84 TRP A N 1
ATOM 662 C CA . TRP A 1 84 ? 4.648 -2.703 11.766 1.00 96.75 84 TRP A CA 1
ATOM 663 C C . TRP A 1 84 ? 3.563 -1.651 11.538 1.00 96.75 84 TRP A C 1
ATOM 665 O O . TRP A 1 84 ? 2.767 -1.414 12.445 1.00 96.75 84 TRP A O 1
ATOM 675 N N . TYR A 1 85 ? 3.464 -1.084 10.330 1.00 97.44 85 TYR A N 1
ATOM 676 C CA . TYR A 1 85 ? 2.368 -0.186 9.956 1.00 97.44 85 TYR A CA 1
ATOM 677 C C . TYR A 1 85 ? 0.998 -0.838 10.206 1.00 97.44 85 TYR A C 1
ATOM 679 O O . TYR A 1 85 ? 0.160 -0.272 10.909 1.00 97.44 85 TYR A O 1
ATOM 687 N N . LEU A 1 86 ? 0.788 -2.055 9.692 1.00 96.81 86 LEU A N 1
ATOM 688 C CA . LEU A 1 86 ? -0.475 -2.786 9.818 1.00 96.81 86 LEU A CA 1
ATOM 689 C C . LEU A 1 86 ? -0.798 -3.155 11.271 1.00 96.81 86 LEU A C 1
ATOM 691 O O . LEU A 1 86 ? -1.953 -3.033 11.692 1.00 96.81 86 LEU A O 1
ATOM 695 N N . LYS A 1 87 ? 0.213 -3.595 12.029 1.00 96.69 87 LYS A N 1
ATOM 696 C CA . LYS A 1 87 ? 0.083 -3.999 13.434 1.00 96.69 87 LYS A CA 1
ATOM 697 C C . LYS A 1 87 ? -0.255 -2.816 14.339 1.00 96.69 87 LYS A C 1
ATOM 699 O O . LYS A 1 87 ? -1.214 -2.899 15.102 1.00 96.69 87 LYS A O 1
ATOM 704 N N . ILE A 1 88 ? 0.481 -1.709 14.219 1.00 96.44 88 ILE A N 1
ATOM 705 C CA . ILE A 1 88 ? 0.253 -0.489 15.010 1.00 96.44 88 ILE A CA 1
ATOM 706 C C . ILE A 1 88 ? -1.117 0.105 14.678 1.00 96.44 88 ILE A C 1
ATOM 708 O O . ILE A 1 88 ? -1.890 0.410 15.584 1.00 96.44 88 ILE A O 1
ATOM 712 N N . ASN A 1 89 ? -1.475 0.191 13.392 1.00 96.25 89 ASN A N 1
ATOM 713 C CA . ASN A 1 89 ? -2.787 0.694 12.986 1.00 96.25 89 ASN A CA 1
ATOM 714 C C . ASN A 1 89 ? -3.947 -0.127 13.556 1.00 96.25 89 ASN A C 1
ATOM 716 O O . ASN A 1 89 ? -5.004 0.432 13.856 1.00 96.25 89 ASN A O 1
ATOM 720 N N . SER A 1 90 ? -3.768 -1.443 13.670 1.00 95.38 90 SER A N 1
ATOM 721 C CA . SER A 1 90 ? -4.753 -2.345 14.263 1.00 95.38 90 SER A CA 1
ATOM 722 C C . SER A 1 90 ? -4.866 -2.136 15.774 1.00 95.38 90 SER A C 1
ATOM 724 O O . SER A 1 90 ? -5.960 -1.855 16.265 1.00 95.38 90 SER A O 1
ATOM 726 N N . ALA A 1 91 ? -3.736 -2.175 16.489 1.00 96.00 91 ALA A N 1
ATOM 727 C CA . ALA A 1 91 ? -3.680 -2.029 17.944 1.00 96.00 91 ALA A CA 1
ATOM 728 C C . ALA A 1 91 ? -4.234 -0.679 18.429 1.00 96.00 91 ALA A C 1
ATOM 730 O O . ALA A 1 91 ? -4.995 -0.623 19.391 1.00 96.00 91 ALA A O 1
ATOM 731 N N . GLU A 1 92 ? -3.903 0.405 17.729 1.00 96.00 92 GLU A N 1
ATOM 732 C CA . GLU A 1 92 ? -4.261 1.773 18.126 1.00 96.00 92 GLU A CA 1
ATOM 733 C C . GLU A 1 92 ? -5.491 2.319 17.389 1.00 96.00 92 GLU A C 1
ATOM 735 O O . GLU A 1 92 ? -5.855 3.481 17.554 1.00 96.00 92 GLU A O 1
ATOM 740 N N . LYS A 1 93 ? -6.156 1.491 16.571 1.00 94.75 93 LYS A N 1
ATOM 741 C CA . LYS A 1 93 ? -7.356 1.862 15.797 1.00 94.75 93 LYS A CA 1
ATOM 742 C C . LYS A 1 93 ? -7.148 3.103 14.904 1.00 94.75 93 LYS A C 1
ATOM 744 O O . LYS A 1 93 ? -8.085 3.869 14.677 1.00 94.75 93 LYS A O 1
ATOM 749 N N . LEU A 1 94 ? -5.944 3.275 14.352 1.00 94.75 94 LEU A N 1
ATOM 750 C CA . LEU A 1 94 ? -5.573 4.433 13.525 1.00 94.75 94 LEU A CA 1
ATOM 751 C C . LEU A 1 94 ? -6.277 4.430 12.160 1.00 94.75 94 LEU A C 1
ATOM 753 O O . LEU A 1 94 ? -6.788 3.410 11.699 1.00 94.75 94 LEU A O 1
ATOM 757 N N . TYR A 1 95 ? -6.304 5.573 11.475 1.00 91.94 95 TYR A N 1
ATOM 758 C CA . TYR A 1 95 ? -6.811 5.663 10.103 1.00 91.94 95 TYR A CA 1
ATOM 759 C C . TYR A 1 95 ? -5.927 4.878 9.110 1.00 91.94 95 TYR A C 1
ATOM 761 O O . TYR A 1 95 ? -4.711 4.812 9.270 1.00 91.94 95 TYR A O 1
ATOM 769 N N . GLY A 1 96 ? -6.534 4.293 8.070 1.00 91.81 96 GLY A N 1
ATOM 770 C CA . GLY A 1 96 ? -5.831 3.479 7.068 1.00 91.81 96 GLY A CA 1
ATOM 771 C C . GLY A 1 96 ? -5.925 1.966 7.289 1.00 91.81 96 GLY A C 1
ATOM 772 O O . GLY A 1 96 ? -6.761 1.480 8.067 1.00 91.81 96 GLY A O 1
ATOM 773 N N . VAL A 1 97 ? -5.087 1.225 6.551 1.00 92.00 97 VAL A N 1
ATOM 774 C CA . VAL A 1 97 ? -5.085 -0.250 6.526 1.00 92.00 97 VAL A CA 1
ATOM 775 C C . VAL A 1 97 ? -4.639 -0.799 7.871 1.00 92.00 97 VAL A C 1
ATOM 777 O O . VAL A 1 97 ? -3.776 -0.227 8.532 1.00 92.00 97 VAL A O 1
ATOM 780 N N . LYS A 1 98 ? -5.245 -1.913 8.273 1.00 93.38 98 LYS A N 1
ATOM 781 C CA . LYS A 1 98 ? -4.977 -2.621 9.525 1.00 93.38 98 LYS A CA 1
ATOM 782 C C . LYS A 1 98 ? -4.732 -4.087 9.212 1.00 93.38 98 LYS A C 1
ATOM 784 O O . LYS A 1 98 ? -5.371 -4.629 8.312 1.00 93.38 98 LYS A O 1
ATOM 789 N N . GLY A 1 99 ? -3.847 -4.719 9.971 1.00 90.12 99 GLY A N 1
ATOM 790 C CA . GLY A 1 99 ? -3.615 -6.159 9.910 1.00 90.12 99 GLY A CA 1
ATOM 791 C C . GLY A 1 99 ? -3.933 -6.820 11.242 1.00 90.12 99 GLY A C 1
ATOM 792 O O . GLY A 1 99 ? -3.680 -6.254 12.304 1.00 90.12 99 GLY A O 1
ATOM 793 N N . MET A 1 100 ? -4.478 -8.030 11.185 1.00 89.19 100 MET A N 1
ATOM 794 C CA . MET A 1 100 ? -4.578 -8.917 12.338 1.00 89.19 100 MET A CA 1
ATOM 795 C C . MET A 1 100 ? -3.598 -10.059 12.108 1.00 89.19 100 MET A C 1
ATOM 797 O O . MET A 1 100 ? -3.673 -10.731 11.081 1.00 89.19 100 MET A O 1
ATOM 801 N N . GLN A 1 101 ? -2.658 -10.237 13.033 1.00 88.19 101 GLN A N 1
ATOM 802 C CA . GLN A 1 101 ? -1.772 -11.391 13.004 1.00 88.19 101 GLN A CA 1
ATOM 803 C C . GLN A 1 101 ? -2.5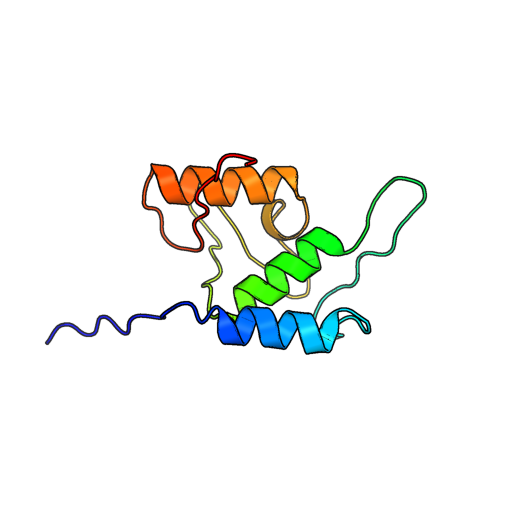97 -12.625 13.372 1.00 88.19 101 GLN A C 1
ATOM 805 O O . GLN A 1 101 ? -3.288 -12.625 14.389 1.00 88.19 101 GLN A O 1
ATOM 810 N N . VAL A 1 102 ? -2.547 -13.641 12.519 1.00 87.88 102 VAL A N 1
ATOM 811 C CA . VAL A 1 102 ? -3.167 -14.945 12.758 1.00 87.88 102 VAL A CA 1
ATOM 812 C C . VAL A 1 102 ? -2.062 -15.942 13.080 1.00 87.88 102 VAL A C 1
ATOM 814 O O . VAL A 1 102 ? -0.950 -15.814 12.566 1.00 87.88 102 VAL A O 1
ATOM 817 N N . ASN A 1 103 ? -2.342 -16.890 13.969 1.00 88.69 103 ASN A N 1
ATOM 818 C CA . ASN A 1 103 ? -1.380 -17.936 14.296 1.00 88.69 103 ASN A CA 1
ATOM 819 C C . ASN A 1 103 ? -1.191 -18.846 13.082 1.00 88.69 103 ASN A C 1
ATOM 821 O O . ASN A 1 103 ? -2.158 -19.134 12.375 1.00 88.69 103 ASN A O 1
ATOM 825 N N . SER A 1 104 ? 0.040 -19.299 12.861 1.00 76.56 104 SER A N 1
ATOM 826 C CA . SER A 1 104 ? 0.299 -20.377 11.912 1.00 76.56 104 SER A CA 1
ATOM 827 C C . SER A 1 104 ? -0.338 -21.646 12.474 1.00 76.56 104 SER A C 1
ATOM 829 O O . SER A 1 104 ? 0.116 -22.152 13.500 1.00 76.56 104 SER A O 1
ATOM 831 N N . THR A 1 105 ? -1.441 -22.072 11.864 1.00 62.34 105 THR A N 1
ATOM 832 C CA . THR A 1 105 ? -2.053 -23.389 12.081 1.00 62.34 105 THR A CA 1
ATOM 833 C C . THR A 1 105 ? -1.219 -24.476 11.438 1.00 62.34 105 THR A C 1
ATOM 835 O O . THR A 1 105 ? -0.749 -24.216 10.305 1.00 62.34 105 THR A O 1
#

Foldseek 3Di:
DDPPPPLDQALPQLVVLCVVPVPPHDPLADAWDDDPPDTDCVLLSNLVSRVSSRWDAAPDDPAGFDDDRVDTDCLNRPPVSVVVSQDVCQVVVNGTHHDDDDDDD

Radius of gyration: 14.48 Å; chains: 1; bounding box: 49×36×34 Å

Secondary structure (DSSP, 8-state):
----------HHHHHHHHHHHSSS--TTS-----BTTB--SHHHHHHHHHHHTTPPPB-SSSS-B-B-SS-B-HHHH-HHHHHHHHHHHHHTT-SS---------

Sequence (105 aa):
MNYRNKLSYSRINAVNYARTYAGSPNTAYRYFPVQGDNGGDCTNFISQCLRAGGSPMVFSGKTRWWYTGQSWSVSWAVASSLYWYLKINSAEKLYGVKGMQVNST